Protein AF-W6MET3-F1 (afdb_monomer_lite)

Sequence (72 aa):
DGGVYQAILKKVDLPLVEHSYCQDSLRQTRLGQYFVLDESFLCAGGEAGKDACQGDGGGPLACQDPNTGRYV

Foldseek 3Di:
DDDDDDPDDDDFDWAWDDPVVVQVVVCPDPCHVPDDDDPPDTDTHPDPPTDDDPPCPPPDDWDQDPVPRDID

Radius of gyration: 14.89 Å; chains: 1; bounding box: 36×25×38 Å

InterPro domains:
  IPR001254 Serine proteases, trypsin domain [PF00089] (5-69)
  IPR009003 Peptidase S1, PA clan [SSF50494] (4-68)
  IPR051487 Serine/Threonine Proteases with Immune and Developmental Roles [PTHR24256] (5-71)

pLDDT: mean 94.14, std 7.55, range [49.34, 98.62]

Organism: Pagurus bernhardus (NCBI:txid174397)

Structure (mmCIF, N/CA/C/O backbone):
data_AF-W6MET3-F1
#
_entry.id   AF-W6MET3-F1
#
loop_
_atom_site.group_PDB
_atom_site.id
_atom_site.type_symbol
_atom_site.label_atom_id
_atom_site.label_alt_id
_atom_site.label_comp_id
_atom_site.label_asym_id
_atom_site.label_entity_id
_atom_site.label_seq_id
_atom_site.pdbx_PDB_ins_code
_atom_site.Cartn_x
_atom_site.Cartn_y
_atom_site.Cartn_z
_atom_site.occupancy
_atom_site.B_iso_or_equiv
_atom_site.auth_seq_id
_atom_site.auth_comp_id
_atom_site.auth_asym_id
_atom_site.auth_atom_id
_atom_site.pdbx_PDB_model_num
ATOM 1 N N . ASP A 1 1 ? -11.198 -15.050 -12.342 1.00 49.34 1 ASP A N 1
ATOM 2 C CA . ASP A 1 1 ? -11.962 -15.287 -11.106 1.00 49.34 1 ASP A CA 1
ATOM 3 C C . ASP A 1 1 ? -13.183 -14.396 -11.023 1.00 49.34 1 ASP A C 1
ATOM 5 O O . ASP A 1 1 ? -13.057 -13.180 -11.056 1.00 49.34 1 ASP A O 1
ATOM 9 N N . GLY A 1 2 ? -14.367 -15.013 -11.005 1.00 63.31 2 GLY A N 1
ATOM 10 C CA . GLY A 1 2 ? -15.674 -14.352 -10.923 1.00 63.31 2 GLY A CA 1
ATOM 11 C C . GLY A 1 2 ? -16.228 -14.372 -9.499 1.00 63.31 2 GLY A C 1
ATOM 12 O O . GLY A 1 2 ? -17.241 -15.017 -9.245 1.00 63.31 2 GLY A O 1
ATOM 13 N N . GLY A 1 3 ? -15.530 -13.723 -8.564 1.00 73.00 3 GLY A N 1
ATOM 14 C CA . GLY A 1 3 ? -16.022 -13.546 -7.195 1.00 73.00 3 GLY A CA 1
ATOM 15 C C . GLY A 1 3 ? -17.290 -12.684 -7.153 1.00 73.00 3 GLY A C 1
ATOM 16 O O . GLY A 1 3 ? -17.489 -11.821 -8.006 1.00 73.00 3 GLY A O 1
ATOM 17 N N . VAL A 1 4 ? -18.158 -12.922 -6.167 1.00 86.75 4 VAL A N 1
ATOM 18 C CA . VAL A 1 4 ? -19.386 -12.136 -5.964 1.00 86.75 4 VAL A CA 1
ATOM 19 C C . VAL A 1 4 ? -19.106 -11.004 -4.978 1.00 86.75 4 VAL A C 1
ATOM 21 O O . VAL A 1 4 ? -18.475 -11.225 -3.939 1.00 86.75 4 VAL A O 1
ATOM 24 N N . TYR A 1 5 ? -19.607 -9.806 -5.281 1.00 88.19 5 TYR A N 1
ATOM 25 C CA . TYR A 1 5 ? -19.549 -8.672 -4.362 1.00 88.19 5 TYR A CA 1
ATOM 26 C C . TYR A 1 5 ? -20.192 -9.007 -3.015 1.00 88.19 5 TYR A C 1
ATOM 28 O O . TYR A 1 5 ? -21.227 -9.674 -2.941 1.00 88.19 5 TYR A O 1
ATOM 36 N N . GLN A 1 6 ? -19.576 -8.524 -1.940 1.00 89.75 6 GLN A N 1
ATOM 37 C CA . GLN A 1 6 ? -20.063 -8.752 -0.588 1.00 89.75 6 GLN A CA 1
ATOM 38 C C . GLN A 1 6 ? -21.117 -7.704 -0.223 1.00 89.75 6 GLN A C 1
ATOM 40 O O . GLN A 1 6 ? -20.870 -6.506 -0.305 1.00 89.75 6 GLN A O 1
ATOM 45 N N . ALA A 1 7 ? -22.289 -8.158 0.224 1.00 92.12 7 ALA A N 1
ATOM 46 C CA . ALA A 1 7 ? -23.355 -7.277 0.711 1.00 92.12 7 ALA A CA 1
ATOM 47 C C . ALA A 1 7 ? -23.148 -6.819 2.170 1.00 92.12 7 ALA A C 1
ATOM 49 O O . ALA A 1 7 ? -23.889 -5.979 2.674 1.00 92.12 7 ALA A O 1
ATOM 50 N N . ILE A 1 8 ? -22.164 -7.395 2.866 1.00 93.81 8 ILE A N 1
ATOM 51 C CA . ILE A 1 8 ? -21.823 -7.085 4.256 1.00 93.81 8 ILE A CA 1
ATOM 52 C C . ILE A 1 8 ? -20.381 -6.600 4.280 1.00 93.81 8 ILE A C 1
ATOM 54 O O . ILE A 1 8 ? -19.507 -7.302 3.771 1.00 93.81 8 ILE A O 1
ATOM 58 N N . LEU A 1 9 ? -20.143 -5.452 4.921 1.00 93.38 9 LEU A N 1
ATOM 59 C CA . LEU A 1 9 ? -18.810 -4.871 5.064 1.00 93.38 9 LEU A CA 1
ATOM 60 C C . LEU A 1 9 ? -17.840 -5.869 5.710 1.00 93.38 9 LEU A C 1
ATOM 62 O O . LEU A 1 9 ? -18.154 -6.503 6.724 1.00 93.38 9 LEU A O 1
ATOM 66 N N . LYS A 1 10 ? -16.655 -5.992 5.115 1.00 94.31 10 LYS A N 1
ATOM 67 C CA . LYS A 1 10 ? -15.550 -6.822 5.599 1.00 94.31 10 LYS A CA 1
ATOM 68 C C . LYS A 1 10 ? -14.321 -5.954 5.844 1.00 94.31 10 LYS A C 1
ATOM 70 O O . LYS A 1 10 ? -14.242 -4.832 5.356 1.00 94.31 10 LYS A O 1
ATOM 75 N N . LYS A 1 11 ? -13.378 -6.495 6.614 1.00 94.75 11 LYS A N 1
ATOM 76 C CA . LYS A 1 11 ? -12.046 -5.922 6.803 1.00 94.75 11 LYS A CA 1
ATOM 77 C C . LYS A 1 11 ? -10.989 -7.016 6.724 1.00 94.75 11 LYS A C 1
ATOM 79 O O . LYS A 1 11 ? -11.279 -8.172 7.037 1.00 94.75 11 LYS A O 1
ATOM 84 N N . VAL A 1 12 ? -9.773 -6.619 6.379 1.00 95.62 12 VAL A N 1
ATOM 85 C CA . VAL A 1 12 ? -8.566 -7.440 6.462 1.00 95.62 12 VAL A CA 1
ATOM 86 C C . VAL A 1 12 ? -7.453 -6.583 7.054 1.00 95.62 12 VAL A C 1
ATOM 88 O O . VAL A 1 12 ? -7.344 -5.405 6.728 1.00 95.62 12 VAL A O 1
ATOM 91 N N . ASP A 1 13 ? -6.660 -7.160 7.951 1.00 95.88 13 ASP A N 1
ATOM 92 C CA . ASP A 1 13 ? -5.496 -6.480 8.516 1.00 95.88 13 ASP A CA 1
ATOM 93 C C . ASP A 1 13 ? -4.276 -6.818 7.645 1.00 95.88 13 ASP A C 1
ATOM 95 O O . ASP A 1 13 ? -4.021 -7.998 7.396 1.00 95.88 13 ASP A O 1
ATOM 99 N N . LEU A 1 14 ? -3.543 -5.808 7.173 1.00 96.00 14 LEU A N 1
ATOM 100 C CA . LEU A 1 14 ? -2.383 -5.968 6.290 1.00 96.00 14 LEU A CA 1
ATOM 101 C C . LEU A 1 14 ? -1.161 -5.246 6.877 1.00 96.00 14 LEU A C 1
ATOM 103 O O . LEU A 1 14 ? -1.313 -4.139 7.398 1.00 96.00 14 LEU A O 1
ATOM 107 N N . PRO A 1 15 ? 0.046 -5.829 6.790 1.00 95.88 15 PRO A N 1
ATOM 108 C CA . PRO A 1 15 ? 1.268 -5.150 7.183 1.00 95.88 15 PRO A CA 1
ATOM 109 C C . PRO A 1 15 ? 1.623 -4.086 6.147 1.00 95.88 15 PRO A C 1
ATOM 111 O O . PRO A 1 15 ? 1.410 -4.276 4.947 1.00 95.88 15 PRO A O 1
ATOM 114 N N . LEU A 1 16 ? 2.211 -2.987 6.614 1.00 96.31 16 LEU A N 1
ATOM 115 C CA . LEU A 1 16 ? 2.870 -2.042 5.723 1.00 96.31 16 LEU A CA 1
ATOM 116 C C . LEU A 1 16 ? 4.117 -2.685 5.121 1.00 96.31 16 LEU A C 1
ATOM 118 O O . LEU A 1 16 ? 4.840 -3.432 5.784 1.00 96.31 16 LEU A O 1
ATOM 122 N N . VAL A 1 17 ? 4.357 -2.368 3.858 1.00 97.56 17 VAL A N 1
ATOM 123 C CA . VAL A 1 17 ? 5.510 -2.826 3.094 1.00 97.56 17 VAL A CA 1
ATOM 124 C C . VAL A 1 17 ? 6.393 -1.621 2.811 1.00 97.56 17 VAL A C 1
ATOM 126 O O . VAL A 1 17 ? 5.917 -0.599 2.316 1.00 97.56 17 VAL A O 1
ATOM 129 N N . GLU A 1 18 ? 7.685 -1.757 3.107 1.00 98.06 18 GLU A N 1
ATOM 130 C CA . GLU A 1 18 ? 8.682 -0.727 2.816 1.00 98.06 18 GLU A CA 1
ATOM 131 C C . GLU A 1 18 ? 8.661 -0.336 1.334 1.00 98.06 18 GLU A C 1
ATOM 133 O O . GLU A 1 18 ? 8.625 -1.196 0.446 1.00 98.06 18 GLU A O 1
ATOM 138 N N . HIS A 1 19 ? 8.706 0.970 1.064 1.00 98.44 19 HIS A N 1
ATOM 139 C CA . HIS A 1 19 ? 8.560 1.516 -0.290 1.00 98.44 19 HIS A CA 1
ATOM 140 C C . HIS A 1 19 ? 9.624 0.966 -1.247 1.00 98.44 19 HIS A C 1
ATOM 142 O O . HIS A 1 19 ? 9.291 0.509 -2.339 1.00 98.44 19 HIS A O 1
ATOM 148 N N . SER A 1 20 ? 10.880 0.888 -0.796 1.00 98.25 20 SER A N 1
ATOM 149 C CA . SER A 1 20 ? 12.001 0.342 -1.574 1.00 98.25 20 SER A CA 1
ATOM 150 C C . SER A 1 20 ? 11.798 -1.127 -1.948 1.00 98.25 20 SER A C 1
ATOM 152 O O . SER A 1 20 ? 12.002 -1.516 -3.097 1.00 98.25 20 SER A O 1
ATOM 154 N N . TYR A 1 21 ? 11.318 -1.937 -1.004 1.00 98.25 21 TYR A N 1
ATOM 155 C CA . TYR A 1 21 ? 11.010 -3.338 -1.257 1.00 98.25 21 TYR A CA 1
ATOM 156 C C . TYR A 1 21 ? 9.852 -3.486 -2.249 1.00 98.25 21 TYR A C 1
ATOM 158 O O . TYR A 1 21 ? 9.907 -4.323 -3.155 1.00 98.25 21 TYR A O 1
ATOM 166 N N . C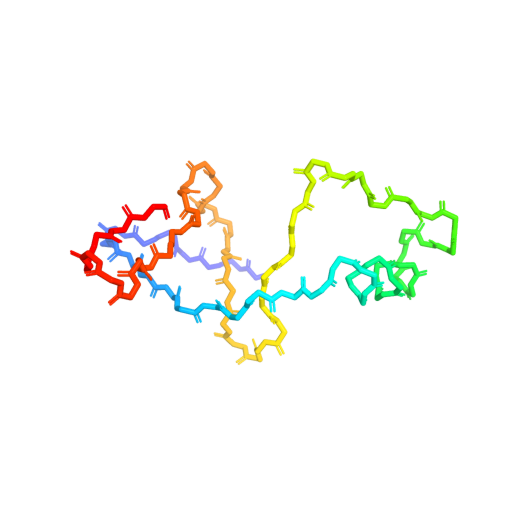YS A 1 22 ? 8.810 -2.663 -2.110 1.00 98.25 22 CYS A N 1
ATOM 167 C CA . CYS A 1 22 ? 7.681 -2.665 -3.033 1.00 98.25 22 CYS A CA 1
ATOM 168 C C . CYS A 1 22 ? 8.113 -2.264 -4.449 1.00 98.25 22 CYS A C 1
ATOM 170 O O . CYS A 1 22 ? 7.780 -2.942 -5.419 1.00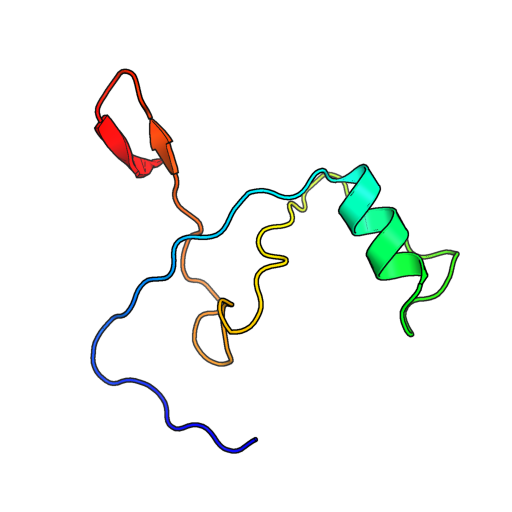 98.25 22 CYS A O 1
ATOM 172 N N . GLN A 1 23 ? 8.923 -1.216 -4.561 1.00 98.62 23 GLN A N 1
ATOM 173 C CA . GLN A 1 23 ? 9.523 -0.748 -5.803 1.00 98.62 23 GLN A CA 1
ATOM 174 C C . GLN A 1 23 ? 10.341 -1.848 -6.496 1.00 98.62 23 GLN A C 1
ATOM 176 O O . GLN A 1 23 ? 10.131 -2.134 -7.679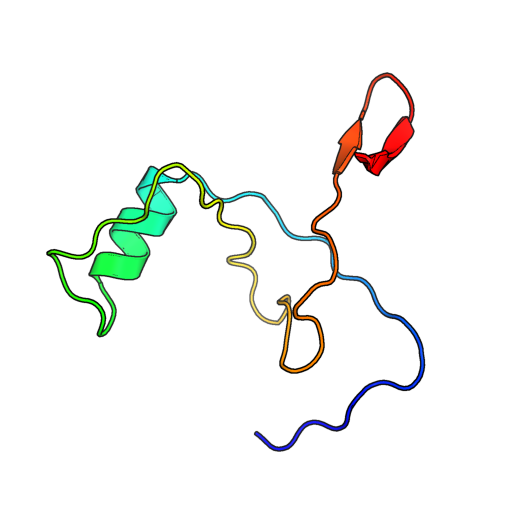 1.00 98.62 23 GLN A O 1
ATOM 181 N N . ASP A 1 24 ? 11.236 -2.512 -5.766 1.00 98.44 24 ASP A N 1
ATOM 182 C CA . ASP A 1 24 ? 12.069 -3.583 -6.318 1.00 98.44 24 ASP A CA 1
ATOM 183 C C . ASP A 1 24 ? 11.250 -4.823 -6.691 1.00 98.44 24 ASP A C 1
ATOM 185 O O . ASP A 1 24 ? 11.554 -5.492 -7.682 1.00 98.44 24 ASP A O 1
ATOM 189 N N . SER A 1 25 ? 10.176 -5.107 -5.954 1.00 98.00 25 SER A N 1
ATOM 190 C CA . SER A 1 25 ? 9.235 -6.181 -6.282 1.00 98.00 25 SER A CA 1
ATOM 191 C C . SER A 1 25 ? 8.445 -5.864 -7.554 1.00 98.00 25 SER A C 1
ATOM 193 O O . SER A 1 25 ? 8.348 -6.701 -8.450 1.00 98.00 25 SER A O 1
ATOM 195 N N . LEU A 1 26 ? 7.928 -4.639 -7.692 1.00 98.38 26 LEU A N 1
ATOM 196 C CA . LEU A 1 26 ? 7.167 -4.203 -8.867 1.00 98.38 26 LEU A CA 1
ATOM 197 C C . LEU A 1 26 ? 8.030 -4.191 -10.134 1.00 98.38 26 LEU A C 1
ATOM 199 O O . LEU A 1 26 ? 7.555 -4.598 -11.199 1.00 98.38 26 LEU A O 1
ATOM 203 N N . ARG A 1 27 ? 9.312 -3.832 -10.020 1.00 98.62 27 ARG A N 1
ATOM 204 C CA . ARG A 1 27 ? 10.295 -3.901 -11.116 1.00 98.62 27 ARG A CA 1
ATOM 205 C C . ARG A 1 27 ? 10.546 -5.312 -11.650 1.00 98.62 27 ARG A C 1
ATOM 207 O O . ARG A 1 27 ? 10.914 -5.455 -12.814 1.00 98.62 27 ARG A O 1
ATOM 214 N N . GLN A 1 28 ? 10.329 -6.343 -10.832 1.00 98.19 28 GLN A N 1
ATOM 215 C CA . GLN A 1 28 ? 10.450 -7.752 -11.234 1.00 98.19 28 GLN A CA 1
ATOM 216 C C . GLN A 1 28 ? 9.202 -8.276 -11.963 1.00 98.19 28 GLN A C 1
ATOM 218 O O . GLN A 1 28 ? 9.200 -9.397 -12.471 1.00 98.19 28 GLN A O 1
ATOM 223 N N . THR A 1 29 ? 8.130 -7.483 -12.029 1.00 98.06 29 THR A N 1
ATOM 224 C CA . THR A 1 29 ? 6.897 -7.843 -12.737 1.00 98.06 29 THR A CA 1
ATOM 225 C C . THR A 1 29 ? 6.932 -7.389 -14.200 1.00 98.06 29 THR A C 1
ATOM 227 O O . THR A 1 29 ? 7.907 -6.822 -14.690 1.00 98.06 29 THR A O 1
ATOM 230 N N . ARG A 1 30 ? 5.805 -7.553 -14.904 1.00 98.19 30 ARG A N 1
ATOM 231 C CA . ARG A 1 30 ? 5.580 -7.001 -16.251 1.00 98.19 30 ARG A CA 1
ATOM 232 C C . ARG A 1 30 ? 5.765 -5.478 -16.368 1.00 98.19 30 ARG A C 1
ATOM 234 O O . ARG A 1 30 ? 5.834 -4.985 -17.487 1.00 98.19 30 ARG A O 1
ATOM 241 N N . LEU A 1 31 ? 5.800 -4.742 -15.251 1.00 98.06 31 LEU A N 1
ATOM 242 C CA . LEU A 1 31 ? 6.093 -3.302 -15.233 1.00 98.06 31 LEU A CA 1
ATOM 243 C C . LEU A 1 31 ? 7.556 -3.002 -15.608 1.00 98.06 31 LEU A C 1
ATOM 245 O O . LEU A 1 31 ? 7.839 -1.939 -16.157 1.00 98.06 31 LEU A O 1
ATOM 249 N N . GLY A 1 32 ? 8.462 -3.958 -15.375 1.00 98.31 32 GLY A N 1
ATOM 250 C CA . GLY A 1 32 ? 9.854 -3.911 -15.808 1.00 98.31 32 GLY A CA 1
ATOM 251 C C . GLY A 1 32 ? 10.781 -3.071 -14.926 1.00 98.31 32 GLY A C 1
ATOM 252 O O . GLY A 1 32 ? 10.363 -2.249 -14.114 1.00 98.31 32 GLY A O 1
ATOM 253 N N . GLN A 1 33 ? 12.087 -3.258 -15.137 1.00 98.06 33 GLN A N 1
ATOM 254 C CA . GLN A 1 33 ? 13.153 -2.694 -14.296 1.00 98.06 33 GLN A CA 1
ATOM 255 C C . GLN A 1 33 ? 13.182 -1.157 -14.207 1.00 98.06 33 GLN A C 1
ATOM 257 O O . GLN A 1 33 ? 13.752 -0.608 -13.270 1.00 98.06 33 GLN A O 1
ATOM 262 N N . TYR A 1 34 ? 12.579 -0.459 -15.173 1.00 98.19 34 TYR A N 1
ATOM 263 C CA . TYR A 1 34 ? 12.537 1.005 -15.219 1.00 98.19 34 TYR A CA 1
ATOM 264 C C . TYR A 1 34 ? 11.315 1.603 -14.514 1.00 98.19 34 TYR A C 1
ATOM 266 O O . TYR A 1 34 ? 11.171 2.823 -14.498 1.00 98.19 34 TYR A O 1
ATOM 274 N N . PHE A 1 35 ? 10.437 0.775 -13.939 1.00 98.62 35 PHE A N 1
ATOM 275 C CA . PHE A 1 35 ? 9.308 1.255 -13.153 1.00 98.62 35 PHE A CA 1
ATOM 276 C C . PHE A 1 35 ? 9.784 2.118 -11.972 1.00 98.62 35 PHE A C 1
ATOM 278 O O . PHE A 1 35 ? 10.810 1.832 -11.337 1.00 98.62 35 PHE A O 1
ATOM 285 N N . VAL A 1 36 ? 9.036 3.188 -11.701 1.00 98.50 36 VAL A N 1
ATOM 286 C CA . VAL A 1 36 ? 9.247 4.110 -10.584 1.00 98.50 36 VAL A CA 1
ATOM 287 C C . VAL A 1 36 ? 7.941 4.228 -9.816 1.00 98.50 36 VAL A C 1
ATOM 289 O O . VAL A 1 36 ? 6.972 4.787 -10.325 1.00 98.50 36 VAL A O 1
ATOM 292 N N . LEU A 1 37 ? 7.925 3.677 -8.604 1.00 98.56 37 LEU A N 1
ATOM 293 C CA . LEU A 1 37 ? 6.866 3.913 -7.637 1.00 98.56 37 LEU A CA 1
ATOM 294 C C . LEU A 1 37 ? 6.986 5.352 -7.130 1.00 98.56 37 LEU A C 1
ATOM 296 O O . LEU A 1 37 ? 8.012 5.720 -6.564 1.00 98.56 37 LEU A O 1
ATOM 300 N N . ASP A 1 38 ? 5.958 6.161 -7.370 1.00 98.56 38 ASP A N 1
ATOM 301 C CA . ASP A 1 38 ? 5.924 7.544 -6.895 1.00 98.56 38 ASP A CA 1
ATOM 302 C C . ASP A 1 38 ? 5.888 7.601 -5.355 1.00 98.56 38 ASP A C 1
ATOM 304 O O . ASP A 1 38 ? 5.361 6.702 -4.696 1.00 98.56 38 ASP A O 1
ATOM 308 N N . GLU A 1 39 ? 6.453 8.660 -4.781 1.00 98.00 39 GLU A N 1
ATOM 309 C CA . GLU A 1 39 ? 6.553 8.862 -3.326 1.00 98.00 39 GLU A CA 1
ATOM 310 C C . GLU A 1 39 ? 5.187 9.083 -2.656 1.00 98.00 39 GLU A C 1
ATOM 312 O O . GLU A 1 39 ? 5.052 8.937 -1.443 1.00 98.00 39 GLU A O 1
ATOM 317 N N . SER A 1 40 ? 4.151 9.429 -3.427 1.00 98.06 40 SER A N 1
ATOM 318 C CA . SER A 1 40 ? 2.780 9.540 -2.919 1.00 98.06 40 SER 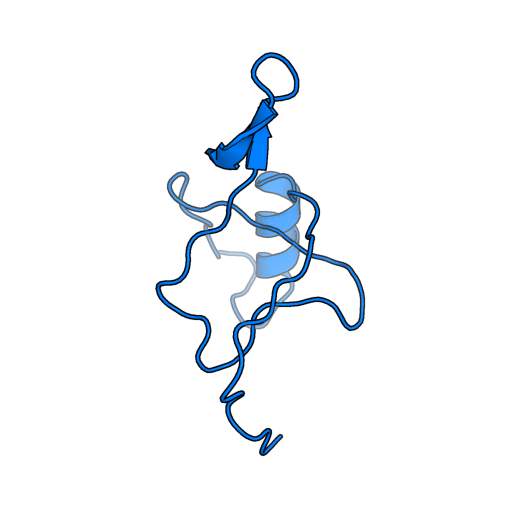A CA 1
ATOM 319 C C . SER A 1 40 ? 2.089 8.189 -2.701 1.00 98.06 40 SER A C 1
ATOM 321 O O . SER A 1 40 ? 1.001 8.154 -2.121 1.00 98.06 40 SER A O 1
ATOM 323 N N . PHE A 1 41 ? 2.696 7.079 -3.135 1.00 98.19 41 PHE A N 1
ATOM 324 C CA . PHE A 1 41 ? 2.165 5.735 -2.922 1.00 98.19 41 PHE A CA 1
ATOM 325 C C . PHE A 1 41 ? 2.797 5.039 -1.719 1.00 98.19 41 PHE A C 1
ATOM 327 O O . PHE A 1 41 ? 3.976 5.188 -1.414 1.00 98.19 41 PHE A O 1
ATOM 334 N N . LEU A 1 42 ? 1.996 4.185 -1.089 1.00 97.31 42 LEU A N 1
ATOM 335 C CA . LEU A 1 42 ? 2.422 3.219 -0.084 1.00 97.31 42 LEU A CA 1
ATOM 336 C C . LEU A 1 42 ? 1.995 1.818 -0.518 1.00 97.31 42 LEU A C 1
ATOM 338 O O . LEU A 1 42 ? 1.066 1.665 -1.315 1.00 97.31 42 LEU A O 1
ATOM 342 N N . CYS A 1 43 ? 2.638 0.798 0.044 1.00 97.69 43 CYS A N 1
ATOM 343 C CA . CYS A 1 43 ? 2.281 -0.594 -0.190 1.00 97.69 43 CYS A CA 1
ATOM 344 C C . CYS A 1 43 ? 1.896 -1.277 1.125 1.00 97.69 43 CYS A C 1
ATOM 346 O O . CYS A 1 43 ? 2.479 -1.009 2.176 1.00 97.69 43 CYS A O 1
ATOM 348 N N . ALA A 1 44 ? 0.922 -2.179 1.056 1.00 97.19 44 ALA A N 1
ATOM 349 C CA . ALA A 1 44 ? 0.514 -3.031 2.163 1.00 97.19 44 ALA A CA 1
ATOM 350 C C . ALA A 1 44 ? 0.196 -4.433 1.633 1.00 97.19 44 ALA A C 1
ATOM 352 O O . ALA A 1 44 ? -0.290 -4.568 0.510 1.00 97.19 44 ALA A O 1
ATOM 353 N N . GLY A 1 45 ? 0.478 -5.469 2.421 1.00 96.19 45 GLY A N 1
ATOM 354 C CA . GLY A 1 45 ? 0.217 -6.864 2.056 1.00 96.19 45 GLY A CA 1
ATOM 355 C C . GLY A 1 45 ? 1.472 -7.732 2.007 1.00 96.19 45 GLY A C 1
ATOM 356 O O . GLY A 1 45 ? 2.381 -7.572 2.815 1.00 96.19 45 GLY A O 1
ATOM 357 N N . GLY A 1 46 ? 1.495 -8.705 1.092 1.00 92.75 46 GLY A N 1
ATOM 358 C CA . GLY A 1 46 ? 2.526 -9.754 1.056 1.00 92.75 46 GLY A CA 1
ATOM 359 C C . GLY A 1 46 ? 2.163 -11.016 1.849 1.00 92.75 46 GLY A C 1
ATOM 360 O O . GLY A 1 46 ? 2.982 -11.924 1.976 1.00 92.75 46 GLY A O 1
ATOM 361 N N . GLU A 1 47 ? 0.927 -11.107 2.346 1.00 94.38 47 GLU A N 1
ATOM 362 C CA . GLU A 1 47 ? 0.381 -12.302 2.988 1.00 94.38 47 GLU A CA 1
ATOM 363 C C . GLU A 1 47 ? -0.550 -13.059 2.031 1.00 94.38 47 GLU A C 1
ATOM 365 O O . GLU A 1 47 ? -1.518 -12.511 1.502 1.00 94.38 47 GLU A O 1
ATOM 370 N N . ALA A 1 48 ? -0.286 -14.350 1.823 1.00 92.69 48 ALA A N 1
ATOM 371 C CA . ALA A 1 48 ? -1.115 -15.174 0.952 1.00 92.69 48 ALA A CA 1
ATOM 372 C C . ALA A 1 48 ? -2.564 -15.255 1.469 1.00 92.69 48 ALA A C 1
ATOM 374 O O . ALA A 1 48 ? -2.809 -15.593 2.626 1.00 92.69 48 ALA A O 1
ATOM 375 N N . GLY A 1 49 ? -3.528 -14.976 0.587 1.00 92.44 49 GLY A N 1
ATOM 376 C CA . GLY A 1 49 ? -4.958 -15.027 0.908 1.00 92.44 49 GLY A CA 1
ATOM 377 C C . GLY A 1 49 ? -5.500 -13.803 1.654 1.00 92.44 49 GLY A C 1
ATOM 378 O O . GLY A 1 49 ? -6.658 -13.829 2.069 1.00 92.44 49 GLY A O 1
ATOM 379 N N . LYS A 1 50 ? -4.702 -12.740 1.818 1.00 95.06 50 LYS A N 1
ATOM 380 C CA . LYS A 1 50 ? -5.116 -11.484 2.454 1.00 95.06 50 LYS A CA 1
ATOM 381 C C . LYS A 1 50 ? -4.800 -10.310 1.534 1.00 95.06 50 LYS A C 1
ATOM 383 O O . LYS A 1 50 ? -3.642 -9.931 1.402 1.00 95.06 50 LYS A O 1
ATOM 388 N N . ASP A 1 51 ? -5.831 -9.745 0.915 1.00 94.31 51 ASP A N 1
ATOM 389 C CA . ASP A 1 51 ? -5.690 -8.581 0.040 1.00 94.31 51 ASP A CA 1
ATOM 390 C C . ASP A 1 51 ? -7.030 -7.855 -0.145 1.00 94.31 51 ASP A C 1
ATOM 392 O O . ASP A 1 51 ? -8.096 -8.418 0.133 1.00 94.31 51 ASP A O 1
ATOM 396 N N . ALA A 1 52 ? -6.970 -6.623 -0.643 1.00 93.31 52 ALA A N 1
ATOM 397 C CA . ALA A 1 52 ? -8.118 -5.932 -1.211 1.00 93.31 52 ALA A CA 1
ATOM 398 C C . ALA A 1 52 ? -8.444 -6.506 -2.599 1.00 93.31 52 ALA A C 1
ATOM 400 O O . ALA A 1 52 ? -7.560 -6.868 -3.375 1.00 93.31 52 ALA A O 1
ATOM 401 N N . CYS A 1 53 ? -9.728 -6.594 -2.930 1.00 91.75 53 CYS A N 1
ATOM 402 C CA . CYS A 1 53 ? -10.205 -7.163 -4.187 1.00 91.75 53 CYS A CA 1
ATOM 403 C C . CYS A 1 53 ? -10.994 -6.138 -5.013 1.00 91.75 53 CYS A C 1
ATOM 405 O O . CYS A 1 53 ? -11.176 -4.971 -4.655 1.00 91.75 53 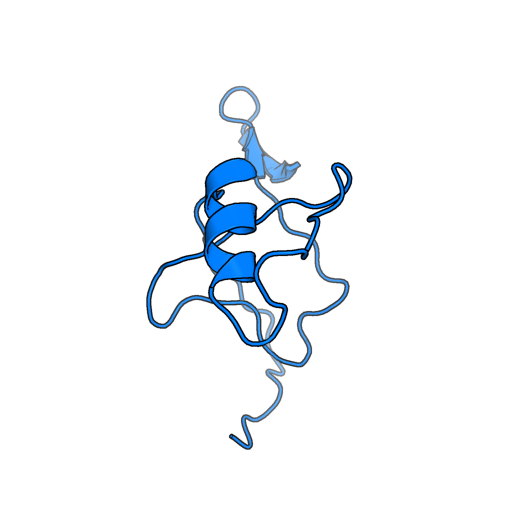CYS A O 1
ATOM 407 N N . GLN A 1 54 ? -11.492 -6.586 -6.166 1.00 92.00 54 GLN A N 1
ATOM 408 C CA . GLN A 1 54 ? -12.399 -5.790 -6.984 1.00 92.00 54 GLN A CA 1
ATOM 409 C C . GLN A 1 54 ? -13.630 -5.364 -6.164 1.00 92.00 54 GLN A C 1
ATOM 411 O O . GLN A 1 54 ? -14.389 -6.209 -5.696 1.00 92.00 54 GLN A O 1
ATOM 416 N N . GLY A 1 55 ? -13.864 -4.053 -6.063 1.00 91.62 55 GLY A N 1
ATOM 417 C CA . GLY A 1 55 ? -14.969 -3.472 -5.288 1.00 91.62 55 GLY A CA 1
ATOM 418 C C . GLY A 1 55 ? -14.547 -2.732 -4.023 1.00 91.62 55 GLY A C 1
ATOM 419 O O . GLY A 1 55 ? -15.318 -1.904 -3.554 1.00 91.62 55 GLY A O 1
ATOM 420 N N . ASP A 1 56 ? -13.328 -2.957 -3.531 1.00 93.06 56 ASP A N 1
ATOM 421 C CA . ASP A 1 56 ? -12.825 -2.294 -2.318 1.00 93.06 56 ASP A CA 1
ATOM 422 C C . ASP A 1 56 ? -12.177 -0.924 -2.612 1.00 93.06 56 ASP A C 1
ATOM 424 O O . ASP A 1 56 ? -11.872 -0.149 -1.705 1.00 93.06 56 ASP A O 1
ATOM 428 N N . GLY A 1 57 ? -11.980 -0.601 -3.897 1.00 93.94 57 GLY A N 1
ATOM 429 C CA . GLY A 1 57 ? -11.388 0.659 -4.344 1.00 93.94 57 GLY A CA 1
ATOM 430 C C . GLY A 1 57 ? -12.164 1.885 -3.850 1.00 93.94 57 GLY A C 1
ATOM 431 O O . GLY A 1 57 ? -13.377 1.978 -4.023 1.00 93.94 57 GLY A O 1
ATOM 432 N N . GLY A 1 58 ? -11.445 2.839 -3.257 1.00 95.12 58 GLY A N 1
ATOM 433 C CA . GLY A 1 58 ? -12.014 4.033 -2.621 1.00 95.12 58 GLY A CA 1
ATOM 434 C C . GLY A 1 58 ? -12.248 3.884 -1.114 1.00 95.12 58 GLY A C 1
ATOM 435 O O . GLY A 1 58 ? -12.452 4.893 -0.440 1.00 95.12 58 GLY A O 1
ATOM 436 N N . GLY A 1 59 ? -12.177 2.665 -0.570 1.00 94.31 59 GLY A N 1
ATOM 437 C CA . GLY A 1 59 ? -12.110 2.438 0.872 1.00 94.31 59 GLY A CA 1
ATOM 438 C C . GLY A 1 59 ? -10.757 2.869 1.464 1.00 94.31 59 GLY A C 1
ATOM 439 O O . GLY A 1 59 ? -9.743 2.829 0.762 1.00 94.31 59 GLY A O 1
ATOM 440 N N . PRO A 1 60 ? -10.711 3.290 2.740 1.00 96.00 60 PRO A N 1
ATOM 441 C CA . PRO A 1 60 ? -9.467 3.696 3.385 1.00 96.00 60 PRO A CA 1
ATOM 442 C C . PRO A 1 60 ? -8.621 2.488 3.816 1.00 96.00 60 PRO A C 1
ATOM 444 O O . PRO A 1 60 ? -9.152 1.478 4.279 1.00 96.00 60 PRO A O 1
ATOM 447 N N . LEU A 1 61 ? -7.297 2.644 3.765 1.00 96.19 61 LEU A N 1
ATOM 448 C CA . LEU A 1 61 ? -6.375 1.888 4.612 1.00 96.19 61 LEU A CA 1
ATOM 449 C C . LEU A 1 61 ? -6.241 2.653 5.934 1.00 96.19 61 LEU A C 1
ATOM 451 O O . LEU A 1 61 ? -5.854 3.816 5.904 1.00 96.19 61 LEU A O 1
ATOM 455 N N . ALA A 1 62 ? -6.576 2.021 7.060 1.00 95.50 62 ALA A N 1
ATOM 456 C CA . ALA A 1 62 ? -6.590 2.675 8.369 1.00 95.50 62 ALA A CA 1
ATOM 457 C C . ALA A 1 62 ? -5.707 1.942 9.387 1.00 95.50 62 ALA A C 1
ATOM 459 O O . ALA A 1 62 ? -5.709 0.710 9.446 1.00 95.50 62 ALA A O 1
ATOM 460 N N . CYS A 1 63 ? -5.016 2.701 10.233 1.00 94.31 63 CYS A N 1
ATOM 461 C CA . CYS A 1 63 ? -4.123 2.202 11.279 1.00 94.31 63 CYS A CA 1
ATOM 462 C C . CYS A 1 63 ? -4.589 2.688 12.651 1.00 94.31 63 CYS A C 1
ATOM 464 O O . CYS A 1 63 ? -5.026 3.825 12.795 1.00 94.31 63 CYS A O 1
ATOM 466 N N . GLN A 1 64 ? -4.469 1.859 13.687 1.00 94.94 64 GLN A N 1
ATOM 467 C CA . GLN A 1 64 ? -4.754 2.307 15.049 1.00 94.94 64 GLN A CA 1
ATOM 468 C C . GLN A 1 64 ? -3.525 3.005 15.644 1.00 94.94 64 GLN A C 1
ATOM 470 O O . GLN A 1 64 ? -2.452 2.411 15.727 1.00 94.94 64 GLN A O 1
ATOM 475 N N . ASP A 1 65 ? -3.686 4.245 16.099 1.00 95.00 65 ASP A N 1
ATOM 476 C CA . ASP A 1 65 ? -2.674 4.944 16.887 1.00 95.00 65 ASP A CA 1
ATOM 477 C C . ASP A 1 65 ? -2.540 4.257 18.258 1.00 95.00 65 ASP A C 1
ATOM 479 O O . ASP A 1 65 ? -3.505 4.247 19.033 1.00 95.00 65 ASP A O 1
ATOM 483 N N . PRO A 1 66 ? -1.364 3.698 18.595 1.00 93.31 66 PRO A N 1
ATOM 484 C CA . PRO A 1 66 ? -1.175 2.956 19.837 1.00 93.31 66 PRO A CA 1
ATOM 485 C C . PRO A 1 66 ? -1.299 3.832 21.090 1.00 93.31 66 PRO A C 1
ATOM 487 O O . PRO A 1 66 ? -1.553 3.307 22.172 1.00 93.31 66 PRO A O 1
ATOM 490 N N . ASN A 1 67 ? -1.142 5.153 20.972 1.00 96.38 67 ASN A N 1
ATOM 491 C CA . ASN A 1 67 ? -1.206 6.071 22.109 1.00 96.38 67 ASN A CA 1
ATOM 492 C C . ASN A 1 67 ? -2.637 6.520 22.413 1.00 96.38 67 ASN A C 1
ATOM 494 O O . ASN A 1 67 ? -2.982 6.748 23.571 1.00 96.38 67 ASN A O 1
ATOM 498 N N . THR A 1 68 ? -3.466 6.682 21.378 1.00 96.31 68 THR A N 1
ATOM 499 C CA . THR A 1 68 ? -4.827 7.229 21.514 1.00 96.31 68 THR A CA 1
ATOM 500 C C . THR A 1 68 ? -5.929 6.197 21.290 1.00 96.31 68 THR A C 1
ATOM 502 O O . THR A 1 68 ? -7.083 6.452 21.637 1.00 96.31 68 THR A O 1
ATOM 505 N N . GLY A 1 69 ? -5.606 5.043 20.700 1.00 94.31 69 GLY A N 1
ATOM 506 C CA . GLY A 1 69 ? -6.560 4.000 20.323 1.00 94.31 69 GLY A CA 1
ATOM 507 C C . GLY A 1 69 ? -7.472 4.377 19.151 1.00 94.31 69 GLY A C 1
ATOM 508 O O . GLY A 1 69 ? -8.372 3.604 18.814 1.00 94.31 69 GLY A O 1
ATOM 509 N N . ARG A 1 70 ? -7.271 5.547 18.534 1.00 95.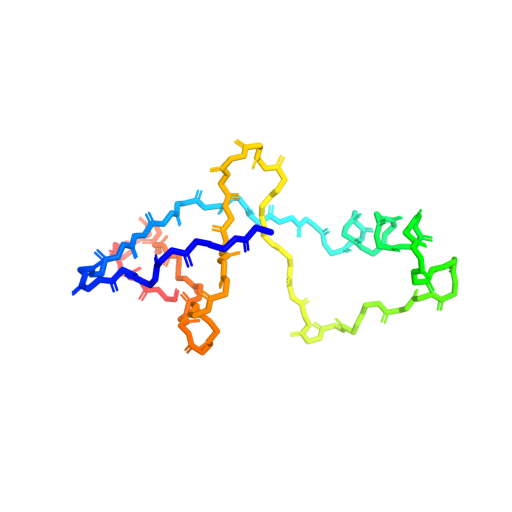62 70 ARG A N 1
ATOM 510 C CA . ARG A 1 70 ? -8.052 6.020 17.386 1.00 95.62 70 ARG A CA 1
ATOM 511 C C . ARG A 1 70 ? -7.497 5.454 16.088 1.00 95.62 70 ARG A C 1
ATOM 513 O O . ARG A 1 70 ? -6.296 5.256 15.971 1.00 95.62 70 ARG A O 1
ATOM 520 N N . TYR A 1 71 ? -8.380 5.231 15.122 1.00 93.88 71 TYR A N 1
ATOM 521 C CA . TYR A 1 71 ? -7.968 4.911 13.762 1.00 93.88 71 TYR A CA 1
ATOM 522 C C . TYR A 1 71 ? -7.668 6.197 12.996 1.00 93.88 71 TYR A C 1
ATOM 524 O O . TYR A 1 71 ? -8.431 7.164 13.099 1.00 93.88 71 TYR A O 1
ATOM 532 N N . VAL A 1 72 ? -6.561 6.180 12.262 1.00 86.69 72 VAL A N 1
ATOM 533 C CA . VAL A 1 72 ? -6.104 7.220 11.335 1.00 86.69 72 VAL A CA 1
ATOM 534 C C . VAL A 1 72 ? -5.936 6.648 9.940 1.00 86.69 72 VAL A C 1
ATOM 536 O O . VAL A 1 72 ? -5.663 5.428 9.839 1.00 86.69 72 VAL A O 1
#

Secondary structure (DSSP, 8-state):
--PPPPSS-------EE-HHHHHHHHHTTTT-TT----TT--EE---TT----TT-TTPPP--B-TTT--B-